Protein AF-K7ZQX6-F1 (afdb_monomer_lite)

Sequence (69 aa):
VVVAGIDATPDGLAAMKAGELDVTVYQNATKQGEVAVQTAIALAKGEKPEHNIWVPFEPVTPENLSQYE

Secondary structure (DSSP, 8-state):
---EEETT-HHHHHHHHHTS-SEEEEE-HHHHHHHHHHHHHHHHTT----SS-PPPEEEE-TTTGGG--

pLDDT: mean 96.17, std 2.47, range [81.44, 98.31]

Structure (mmCIF, N/CA/C/O backbone):
data_AF-K7ZQX6-F1
#
_entry.id   AF-K7ZQX6-F1
#
loop_
_atom_site.group_PDB
_atom_site.id
_atom_site.type_symbol
_atom_site.label_atom_id
_atom_site.label_alt_id
_atom_site.label_comp_id
_atom_site.label_asym_id
_atom_site.label_entity_id
_atom_site.label_seq_id
_atom_site.pdbx_PDB_ins_code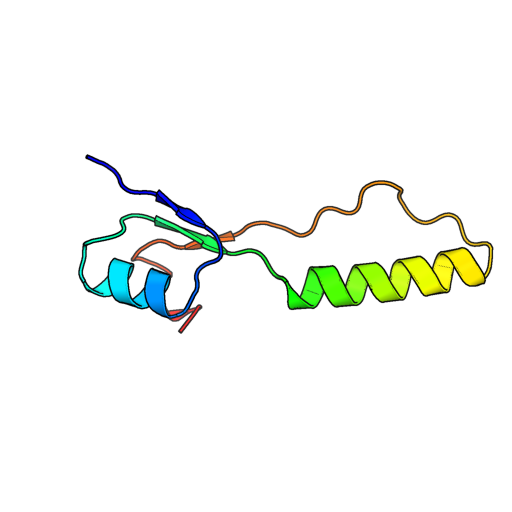
_atom_site.Cartn_x
_atom_site.Cartn_y
_atom_site.Cartn_z
_atom_site.occupancy
_atom_site.B_iso_or_equiv
_atom_site.auth_seq_id
_atom_site.auth_comp_id
_atom_site.auth_asym_id
_atom_site.auth_atom_id
_atom_site.pdbx_PDB_model_num
ATOM 1 N N . VAL A 1 1 ? 3.994 3.621 -24.894 1.00 88.56 1 VAL A N 1
ATOM 2 C CA . VAL A 1 1 ? 2.806 3.401 -24.035 1.00 88.56 1 VAL A CA 1
ATOM 3 C C . VAL A 1 1 ? 3.298 3.541 -22.613 1.00 88.56 1 VAL A C 1
ATOM 5 O O . VAL A 1 1 ? 4.403 3.079 -22.387 1.00 88.56 1 VAL A O 1
ATOM 8 N N . VAL A 1 2 ? 2.561 4.218 -21.731 1.00 94.44 2 VAL A N 1
ATOM 9 C CA . VAL A 1 2 ? 2.903 4.273 -20.301 1.00 94.44 2 VAL A CA 1
ATOM 10 C C . VAL A 1 2 ? 2.076 3.217 -19.576 1.00 94.44 2 VAL A C 1
ATOM 12 O O . VAL A 1 2 ? 0.859 3.169 -19.774 1.00 94.44 2 VAL A O 1
ATOM 15 N N . VAL A 1 3 ? 2.721 2.383 -18.768 1.00 96.81 3 VAL A N 1
ATOM 16 C CA . VAL A 1 3 ? 2.106 1.357 -17.926 1.00 96.81 3 VAL A CA 1
ATOM 17 C C . VAL A 1 3 ? 2.226 1.802 -16.472 1.00 96.81 3 VAL A C 1
ATOM 19 O O . VAL A 1 3 ? 3.326 1.987 -15.956 1.00 96.81 3 VAL A O 1
ATOM 22 N N . ALA A 1 4 ? 1.082 1.992 -15.817 1.00 97.25 4 ALA A N 1
ATOM 23 C CA . ALA A 1 4 ? 0.998 2.419 -14.425 1.00 97.25 4 ALA A CA 1
ATOM 24 C C . ALA A 1 4 ? 0.333 1.335 -13.570 1.00 97.25 4 ALA A C 1
ATOM 26 O O . ALA A 1 4 ? -0.691 0.771 -13.960 1.00 97.25 4 ALA A O 1
ATOM 27 N N . GLY A 1 5 ? 0.925 1.061 -12.411 1.00 96.44 5 GLY A N 1
ATOM 28 C CA . GLY A 1 5 ? 0.491 0.054 -11.452 1.00 96.44 5 GLY A CA 1
ATOM 29 C C . GLY A 1 5 ? 0.079 0.658 -10.114 1.00 96.44 5 GLY A C 1
ATOM 30 O O . GLY A 1 5 ? 0.129 1.872 -9.896 1.00 96.44 5 GLY A O 1
ATOM 31 N N . ILE A 1 6 ? -0.326 -0.215 -9.202 1.00 96.69 6 ILE A N 1
ATOM 32 C CA . ILE A 1 6 ? -0.719 0.136 -7.843 1.00 96.69 6 ILE A CA 1
ATOM 33 C C . ILE A 1 6 ? -0.093 -0.854 -6.858 1.00 96.69 6 ILE A C 1
ATOM 35 O O . ILE A 1 6 ? 0.331 -1.944 -7.239 1.00 96.69 6 ILE A O 1
ATOM 39 N N . ASP A 1 7 ? -0.017 -0.442 -5.598 1.00 96.06 7 ASP A N 1
ATOM 40 C CA . ASP A 1 7 ? 0.425 -1.188 -4.417 1.00 96.06 7 ASP A CA 1
ATOM 41 C C . ASP A 1 7 ? 1.936 -1.305 -4.233 1.00 96.06 7 ASP A C 1
ATOM 43 O O . ASP A 1 7 ? 2.379 -1.482 -3.101 1.00 96.06 7 ASP A O 1
ATOM 47 N N . ALA A 1 8 ? 2.730 -1.147 -5.296 1.00 96.25 8 ALA A N 1
ATOM 48 C CA . ALA A 1 8 ? 4.183 -1.337 -5.232 1.00 96.25 8 ALA A CA 1
ATOM 49 C C . ALA A 1 8 ? 4.559 -2.713 -4.648 1.00 96.25 8 ALA A C 1
ATOM 51 O O . ALA A 1 8 ? 5.437 -2.838 -3.797 1.00 96.25 8 ALA A O 1
ATOM 52 N N . THR A 1 9 ? 3.851 -3.758 -5.088 1.00 96.38 9 THR A N 1
ATOM 53 C CA . THR A 1 9 ? 4.134 -5.137 -4.676 1.00 96.38 9 THR A CA 1
ATOM 54 C C . THR A 1 9 ? 5.545 -5.559 -5.100 1.00 96.38 9 THR A C 1
ATOM 56 O O . THR A 1 9 ? 6.085 -4.984 -6.048 1.00 96.38 9 THR A O 1
ATOM 59 N N . PRO A 1 10 ? 6.137 -6.600 -4.483 1.00 96.06 10 PRO A N 1
ATOM 60 C CA . PRO A 1 10 ? 7.439 -7.116 -4.910 1.00 96.06 10 PRO A CA 1
ATOM 61 C C . PRO A 1 10 ? 7.508 -7.425 -6.413 1.00 96.06 10 PRO A C 1
ATOM 63 O O . PRO A 1 10 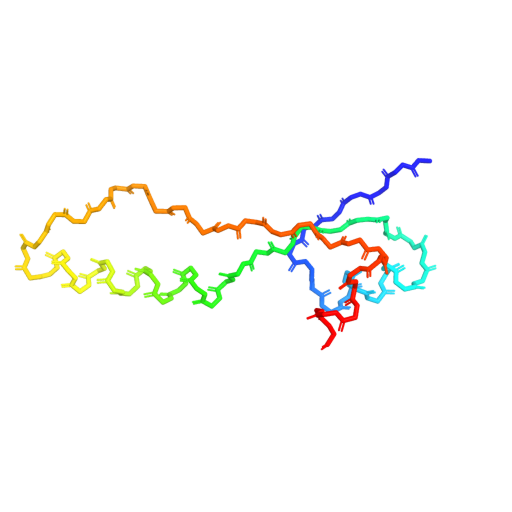? 8.490 -7.083 -7.068 1.00 96.06 10 PRO A O 1
ATOM 66 N N . ASP A 1 11 ? 6.435 -7.988 -6.976 1.00 96.69 11 ASP A N 1
ATOM 67 C CA . ASP A 1 11 ? 6.329 -8.260 -8.413 1.00 96.69 11 ASP A CA 1
ATOM 68 C C . ASP A 1 11 ? 6.227 -6.967 -9.235 1.00 96.69 11 ASP A C 1
ATOM 70 O O . ASP A 1 11 ? 6.846 -6.856 -10.290 1.00 96.69 11 ASP A O 1
ATOM 74 N N . GLY A 1 12 ? 5.498 -5.961 -8.742 1.00 96.62 12 GLY A N 1
ATOM 75 C CA . GLY A 1 12 ? 5.429 -4.640 -9.367 1.00 96.62 12 GLY A CA 1
ATOM 76 C C . GLY A 1 12 ? 6.791 -3.944 -9.399 1.00 96.62 12 GLY A C 1
ATOM 77 O O . GLY A 1 12 ? 7.195 -3.433 -10.440 1.00 96.62 12 GLY A O 1
ATOM 78 N N . LEU A 1 13 ? 7.542 -3.985 -8.297 1.00 97.31 13 LEU A N 1
ATOM 79 C CA . LEU A 1 13 ? 8.900 -3.439 -8.224 1.00 97.31 13 LEU A CA 1
ATOM 80 C C . LEU A 1 13 ? 9.869 -4.209 -9.132 1.00 97.31 13 LEU A C 1
ATOM 82 O O . LEU A 1 13 ? 10.710 -3.602 -9.796 1.00 97.31 13 LEU A O 1
ATOM 86 N N . ALA A 1 14 ? 9.738 -5.535 -9.219 1.00 97.19 14 ALA A N 1
ATOM 87 C CA . ALA A 1 14 ? 10.513 -6.346 -10.154 1.00 97.19 14 ALA A CA 1
ATOM 88 C C . ALA A 1 14 ? 10.192 -6.002 -11.621 1.00 97.19 14 ALA A C 1
ATOM 90 O O . ALA A 1 14 ? 11.112 -5.844 -12.423 1.00 97.19 14 ALA A O 1
ATOM 91 N N . ALA A 1 15 ? 8.915 -5.808 -11.964 1.00 97.56 15 ALA A N 1
ATOM 92 C CA . ALA A 1 15 ? 8.488 -5.373 -13.294 1.00 97.56 15 ALA A CA 1
ATOM 93 C C . ALA A 1 15 ? 9.004 -3.965 -13.635 1.00 97.56 15 ALA A C 1
ATOM 95 O O . ALA A 1 15 ? 9.416 -3.713 -14.769 1.00 97.56 15 ALA A O 1
ATOM 96 N N . MET A 1 16 ? 9.065 -3.060 -12.652 1.00 97.00 16 MET A N 1
ATOM 97 C CA . MET A 1 16 ? 9.693 -1.747 -12.832 1.00 97.00 16 MET A CA 1
ATOM 98 C C . 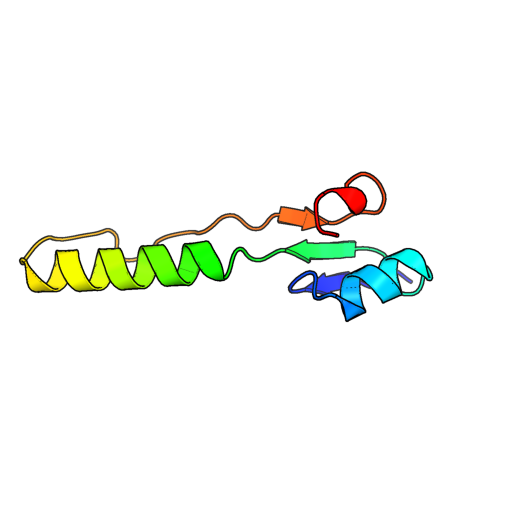MET A 1 16 ? 11.189 -1.866 -13.131 1.00 97.00 16 MET A C 1
ATOM 100 O O . MET A 1 16 ? 11.684 -1.226 -14.056 1.00 97.00 16 MET A O 1
ATOM 104 N N . LYS A 1 17 ? 11.914 -2.734 -12.411 1.00 95.50 17 LYS A N 1
ATOM 105 C CA . LYS A 1 17 ? 13.334 -3.014 -12.693 1.00 95.50 17 LYS A CA 1
ATOM 106 C C . LYS A 1 17 ? 13.556 -3.614 -14.081 1.00 95.50 17 LYS A C 1
ATOM 108 O O . LYS A 1 17 ? 14.583 -3.348 -14.699 1.00 95.50 17 LYS A O 1
ATOM 113 N N . 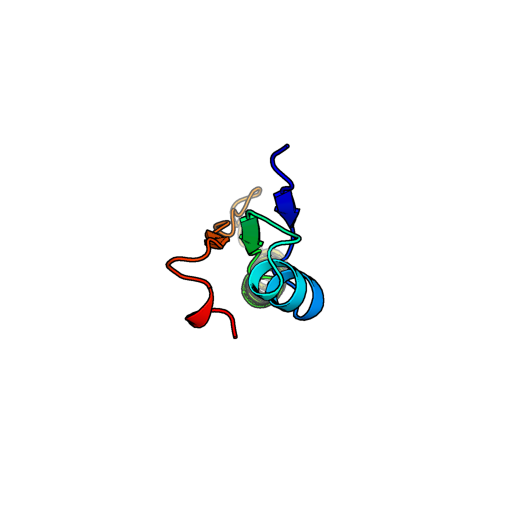ALA A 1 18 ? 12.613 -4.423 -14.560 1.00 96.69 18 ALA A N 1
ATOM 114 C CA . ALA A 1 18 ? 12.651 -5.024 -15.890 1.00 96.69 18 ALA A CA 1
ATOM 115 C C . ALA A 1 18 ? 12.269 -4.043 -17.020 1.00 96.69 18 ALA A C 1
ATOM 117 O O . ALA A 1 18 ? 12.458 -4.368 -18.191 1.00 96.69 18 ALA A O 1
ATOM 118 N N . GLY A 1 19 ? 11.764 -2.845 -16.693 1.00 95.94 19 GLY A N 1
ATOM 119 C CA . GLY A 1 19 ? 11.286 -1.862 -17.671 1.00 95.94 19 GLY A CA 1
ATOM 120 C C . GLY A 1 19 ? 9.906 -2.186 -18.257 1.00 95.94 19 GLY A C 1
ATOM 121 O O . GLY A 1 19 ? 9.547 -1.662 -19.307 1.00 95.94 19 GLY A O 1
ATOM 122 N N . GLU A 1 20 ? 9.145 -3.063 -17.601 1.00 97.25 20 GLU A N 1
ATOM 123 C CA . GLU A 1 20 ? 7.798 -3.483 -18.011 1.00 97.25 20 GLU A CA 1
ATOM 124 C C . GLU A 1 20 ? 6.698 -2.623 -17.360 1.00 97.25 20 GLU A C 1
ATOM 126 O O . GLU A 1 20 ? 5.579 -2.551 -17.872 1.00 97.25 20 GLU A O 1
ATOM 131 N N . LEU A 1 21 ? 7.026 -1.956 -16.245 1.00 97.75 21 LEU A N 1
ATOM 132 C CA . LEU A 1 21 ? 6.158 -1.043 -15.503 1.00 97.75 21 LEU A CA 1
ATOM 133 C C . LEU A 1 21 ? 6.858 0.311 -15.315 1.00 97.75 21 LEU A C 1
ATOM 135 O O . LEU A 1 21 ? 7.964 0.362 -14.785 1.00 97.75 21 LEU A O 1
ATOM 139 N N . ASP A 1 22 ? 6.224 1.413 -15.721 1.00 97.50 22 ASP A N 1
ATOM 140 C CA . ASP A 1 22 ? 6.859 2.740 -15.674 1.00 97.50 22 ASP A CA 1
ATOM 141 C C . ASP A 1 22 ? 6.731 3.406 -14.296 1.00 97.50 22 ASP A C 1
ATOM 143 O O . ASP A 1 22 ? 7.591 4.180 -13.878 1.00 97.50 22 ASP A O 1
ATOM 147 N N . VAL A 1 23 ? 5.633 3.129 -13.590 1.00 97.38 23 VAL A N 1
ATOM 148 C CA . VAL A 1 23 ? 5.299 3.738 -12.297 1.00 97.38 23 VAL A CA 1
ATOM 149 C C . VAL A 1 23 ? 4.348 2.831 -11.523 1.00 97.38 23 VAL A C 1
ATOM 151 O O . VAL A 1 23 ? 3.491 2.170 -12.110 1.00 97.38 23 VAL A O 1
ATOM 154 N N . THR A 1 24 ? 4.441 2.836 -10.197 1.00 98.00 24 THR A N 1
ATOM 155 C CA . THR A 1 24 ? 3.416 2.261 -9.317 1.00 98.00 24 THR A CA 1
ATOM 156 C C . THR A 1 24 ? 3.122 3.210 -8.167 1.00 98.00 24 THR A C 1
ATOM 158 O O . THR A 1 24 ? 3.970 4.008 -7.785 1.00 98.00 24 THR A O 1
ATOM 161 N N . VAL A 1 25 ? 1.922 3.155 -7.600 1.00 97.69 25 VAL A N 1
ATOM 162 C CA . VAL A 1 25 ? 1.568 3.965 -6.428 1.00 97.69 25 VAL A CA 1
ATOM 163 C C . VAL A 1 25 ? 1.588 3.091 -5.182 1.00 97.69 25 VAL A C 1
ATOM 165 O O . VAL A 1 25 ? 0.768 2.184 -5.057 1.00 97.69 25 VAL A O 1
ATOM 168 N N . TYR A 1 26 ? 2.504 3.368 -4.258 1.00 97.44 26 TYR A N 1
ATOM 169 C CA . TYR A 1 26 ? 2.554 2.711 -2.959 1.00 97.44 26 TYR A CA 1
ATOM 170 C C . TYR A 1 26 ? 1.403 3.182 -2.067 1.00 97.44 26 TYR A C 1
ATOM 172 O O . TYR A 1 26 ? 1.109 4.377 -1.951 1.00 97.44 26 TYR A O 1
ATOM 180 N N . GLN A 1 27 ? 0.770 2.208 -1.416 1.00 96.00 27 GLN A N 1
ATOM 181 C CA . GLN A 1 27 ? -0.264 2.414 -0.415 1.00 96.00 27 GLN A CA 1
ATOM 182 C C . GLN A 1 27 ? 0.222 1.830 0.906 1.00 96.00 27 GLN A C 1
ATOM 184 O O . GLN 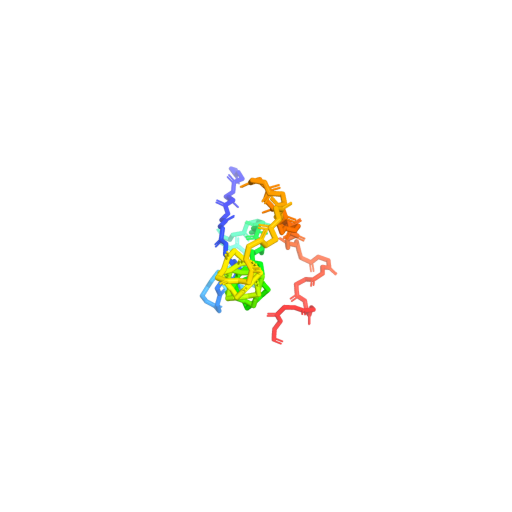A 1 27 ? 0.452 0.624 1.008 1.00 96.00 27 GLN A O 1
ATOM 189 N N . ASN A 1 28 ? 0.348 2.657 1.944 1.00 95.44 28 ASN A N 1
ATOM 190 C CA . ASN A 1 28 ? 0.826 2.186 3.241 1.00 95.44 28 ASN A CA 1
ATOM 191 C C . ASN A 1 28 ? -0.247 1.359 3.978 1.00 95.44 28 ASN A C 1
ATOM 193 O O . ASN A 1 28 ? -0.967 1.864 4.843 1.00 95.44 28 ASN A O 1
ATOM 197 N N . ALA A 1 29 ? -0.353 0.074 3.631 1.00 94.19 29 ALA A N 1
ATOM 198 C CA . ALA A 1 29 ? -1.325 -0.858 4.199 1.00 94.19 29 ALA A CA 1
ATOM 199 C C . ALA A 1 29 ? -1.156 -1.028 5.719 1.00 94.19 29 ALA A C 1
ATOM 201 O O . ALA A 1 29 ? -2.144 -1.089 6.451 1.00 94.19 29 ALA A O 1
ATOM 202 N N . THR A 1 30 ? 0.088 -1.029 6.213 1.00 95.44 30 THR A N 1
ATOM 203 C CA . THR A 1 30 ? 0.383 -1.087 7.653 1.00 95.44 30 THR A CA 1
ATOM 204 C C . THR A 1 30 ? -0.232 0.103 8.381 1.00 95.44 30 THR A C 1
ATOM 206 O O . THR A 1 30 ? -0.924 -0.077 9.383 1.00 95.44 30 THR A O 1
ATOM 209 N N . LYS A 1 31 ? -0.046 1.320 7.856 1.00 96.75 31 LYS A N 1
ATOM 210 C CA . LYS A 1 31 ? -0.609 2.527 8.458 1.00 96.75 31 LYS A CA 1
ATOM 211 C C . LYS A 1 31 ? -2.129 2.552 8.365 1.00 96.75 31 LYS A C 1
ATOM 213 O O . LYS A 1 31 ? -2.776 2.963 9.325 1.00 96.75 31 LYS A O 1
ATOM 218 N N . GLN A 1 32 ? -2.702 2.083 7.256 1.00 97.38 32 GLN A N 1
ATOM 219 C CA . GLN A 1 32 ? -4.155 1.941 7.129 1.00 97.38 32 GLN A CA 1
ATOM 220 C C . GLN A 1 32 ? -4.721 1.014 8.213 1.00 97.38 32 GLN A C 1
ATOM 222 O O . GLN A 1 32 ? -5.678 1.383 8.891 1.00 97.38 32 GLN A O 1
ATOM 227 N N . GLY A 1 33 ? -4.095 -0.145 8.440 1.00 97.62 33 GLY A N 1
ATOM 228 C CA . GLY A 1 33 ? -4.489 -1.072 9.502 1.00 97.62 33 GLY A CA 1
ATOM 229 C C . GLY A 1 33 ? -4.338 -0.480 10.907 1.00 97.62 33 GLY A C 1
ATOM 230 O O . GLY A 1 33 ? -5.252 -0.578 11.724 1.00 97.62 33 GLY A O 1
ATOM 231 N N . GLU A 1 34 ? -3.212 0.183 11.181 1.00 97.94 34 GLU A N 1
ATOM 232 C CA . GLU A 1 34 ? -2.946 0.842 12.464 1.00 97.94 34 GLU A CA 1
ATOM 233 C C . GLU A 1 34 ? -4.015 1.898 12.785 1.00 97.94 34 GLU A C 1
ATOM 235 O O . GLU A 1 34 ? -4.630 1.865 13.852 1.00 97.94 34 GLU A O 1
ATOM 240 N N . VAL A 1 35 ? -4.270 2.804 11.838 1.00 97.44 35 VAL A N 1
ATOM 241 C CA . VAL A 1 35 ? -5.264 3.873 11.976 1.00 97.44 35 VAL A CA 1
ATOM 242 C C . VAL A 1 35 ? -6.667 3.292 12.112 1.00 97.44 35 VAL A C 1
ATOM 244 O O . VAL A 1 35 ? -7.441 3.773 12.933 1.00 97.44 35 VAL A O 1
ATOM 247 N N . ALA A 1 36 ? -7.005 2.234 11.370 1.00 97.88 36 ALA A N 1
ATOM 248 C CA . ALA A 1 36 ? -8.311 1.590 11.481 1.00 97.88 36 ALA A CA 1
ATOM 249 C C . ALA A 1 36 ? -8.559 1.042 12.896 1.00 97.88 36 ALA A C 1
ATOM 251 O O . ALA A 1 36 ? -9.617 1.287 13.481 1.00 97.88 36 ALA A O 1
ATOM 252 N N . VAL A 1 37 ? -7.573 0.351 13.478 1.00 98.12 37 VAL A N 1
ATOM 253 C CA . VAL A 1 37 ? -7.675 -0.184 14.844 1.00 98.12 37 VAL A CA 1
ATOM 254 C C . VAL A 1 37 ? -7.731 0.945 15.877 1.00 98.12 37 VAL A C 1
ATOM 256 O O . VAL A 1 37 ? -8.565 0.903 16.781 1.00 98.12 37 VAL A O 1
ATOM 259 N N . GLN A 1 38 ? -6.895 1.977 15.737 1.00 97.38 38 GLN A N 1
ATOM 260 C CA . GLN A 1 38 ? -6.917 3.147 16.624 1.00 97.38 38 GLN A CA 1
ATOM 261 C C . GLN A 1 38 ? -8.280 3.850 16.603 1.00 97.38 38 GLN A C 1
ATOM 263 O O . GLN A 1 38 ? -8.845 4.126 17.661 1.00 97.38 38 GLN A O 1
ATOM 268 N N . THR A 1 39 ? -8.847 4.066 15.416 1.00 98.00 39 THR A N 1
ATOM 269 C CA . THR A 1 39 ? -10.175 4.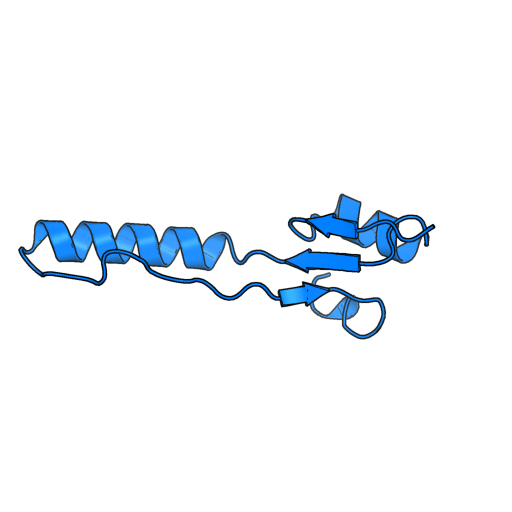664 15.236 1.00 98.00 39 THR A CA 1
ATOM 270 C C . THR A 1 39 ? -11.272 3.804 15.853 1.00 98.00 39 THR A C 1
ATOM 272 O O . THR A 1 39 ? -12.142 4.331 16.544 1.00 98.00 39 THR A O 1
ATOM 275 N N . ALA A 1 40 ? -11.221 2.480 15.680 1.00 97.81 40 ALA A N 1
ATOM 276 C CA . ALA A 1 40 ? -12.181 1.573 16.307 1.00 97.81 40 ALA A CA 1
ATOM 277 C C . ALA A 1 40 ? -12.131 1.652 17.844 1.00 97.81 40 ALA A C 1
ATOM 279 O O . ALA A 1 40 ? -13.173 1.685 18.500 1.00 97.81 40 ALA A O 1
ATOM 280 N N . ILE A 1 41 ? -10.930 1.742 18.425 1.00 98.31 41 ILE A N 1
ATOM 281 C CA . ILE A 1 41 ? -10.743 1.917 19.871 1.00 98.31 41 ILE A CA 1
ATOM 282 C C . ILE A 1 41 ? -11.291 3.271 20.340 1.00 98.31 41 ILE A C 1
ATOM 284 O O . ILE A 1 41 ? -11.964 3.326 21.369 1.00 98.31 41 ILE A O 1
ATOM 288 N N . ALA A 1 42 ? -11.026 4.352 19.604 1.00 97.81 42 ALA A N 1
ATOM 289 C CA . ALA A 1 42 ? -11.540 5.687 19.915 1.00 97.81 42 ALA A CA 1
ATOM 290 C C . ALA A 1 42 ? -13.080 5.706 19.911 1.00 97.81 42 ALA A C 1
ATOM 292 O O . ALA A 1 42 ? -13.708 6.147 20.876 1.00 97.81 42 ALA A O 1
ATOM 293 N N . LEU A 1 43 ? -13.700 5.123 18.880 1.00 97.88 43 LEU A N 1
ATOM 294 C CA . LEU A 1 43 ? -15.156 4.969 18.796 1.00 97.88 43 LEU A CA 1
ATOM 295 C C . LEU A 1 43 ? -15.719 4.162 19.973 1.00 97.88 43 LEU A C 1
ATOM 297 O O . LEU A 1 43 ? -16.716 4.564 20.571 1.00 97.88 43 LEU A O 1
ATOM 301 N N . ALA A 1 44 ? -15.063 3.063 20.359 1.00 98.31 44 ALA A N 1
ATOM 302 C CA . ALA A 1 44 ? -15.477 2.250 21.504 1.00 98.31 44 ALA A CA 1
ATOM 303 C C . ALA A 1 44 ? -15.412 3.011 22.845 1.00 98.31 44 ALA A C 1
ATOM 305 O O . ALA A 1 44 ? -16.143 2.677 23.777 1.00 98.31 44 ALA A O 1
ATOM 306 N N . LYS A 1 45 ? -14.575 4.051 22.940 1.00 98.19 45 LYS A N 1
ATOM 307 C CA . LYS A 1 45 ? -14.486 4.963 24.095 1.00 98.19 45 LYS A CA 1
ATOM 308 C C . LYS A 1 45 ? -15.492 6.119 24.045 1.00 98.19 45 LYS A C 1
ATOM 310 O O . LYS A 1 45 ? -15.530 6.925 24.972 1.00 98.19 45 LYS A O 1
ATOM 315 N N . GLY A 1 46 ? -16.308 6.209 22.994 1.00 97.88 46 GLY A N 1
ATOM 316 C CA . GLY A 1 46 ? -17.255 7.307 22.785 1.00 97.88 46 GLY A CA 1
ATOM 317 C C . GLY A 1 46 ? -16.620 8.582 22.225 1.00 97.88 46 GLY A C 1
ATOM 318 O O . GLY A 1 46 ? -17.256 9.638 22.236 1.00 97.88 46 GLY A O 1
ATOM 319 N N . GLU A 1 47 ? -15.380 8.505 21.739 1.00 98.19 47 GLU A N 1
ATOM 320 C CA . GLU A 1 47 ? -14.735 9.605 21.026 1.00 98.19 47 GLU A CA 1
ATOM 321 C C . GLU A 1 47 ? -15.356 9.768 19.626 1.00 98.19 47 GLU A C 1
ATOM 323 O O . GLU A 1 47 ? -16.025 8.873 19.103 1.00 98.19 47 GLU A O 1
ATOM 328 N N . LYS A 1 48 ? -15.139 10.933 19.007 1.00 96.19 48 LYS A N 1
ATOM 329 C CA . LYS A 1 48 ? -15.642 11.264 17.665 1.00 96.19 48 LYS A CA 1
ATOM 330 C C . LYS A 1 48 ? -14.465 11.521 16.718 1.00 96.19 48 LYS A C 1
ATOM 332 O O . LYS A 1 48 ? -14.167 12.684 16.452 1.00 96.19 48 LYS A O 1
ATOM 337 N N . PRO A 1 49 ? -13.748 10.471 16.285 1.00 94.75 49 PRO A N 1
ATOM 338 C CA . PRO A 1 49 ? -12.671 10.620 15.315 1.00 94.75 49 PRO A CA 1
ATOM 339 C C . PRO A 1 49 ? -13.211 11.096 13.960 1.00 94.75 49 PRO A C 1
ATOM 341 O O . PRO A 1 49 ? -14.411 11.015 13.688 1.00 94.75 49 PRO A O 1
ATOM 344 N N . GLU A 1 50 ? -12.308 11.576 13.105 1.00 94.88 50 GLU A N 1
ATOM 345 C CA . GLU A 1 50 ? -12.631 11.940 11.726 1.00 94.88 50 GLU A CA 1
ATOM 346 C C . GLU A 1 50 ? -13.272 10.764 10.982 1.00 94.88 50 GLU A C 1
ATOM 348 O O . GLU A 1 50 ? -12.809 9.625 11.061 1.00 94.88 50 GLU A O 1
ATOM 353 N N . HIS A 1 51 ? -14.328 11.051 10.222 1.00 90.88 51 HIS A N 1
ATOM 354 C CA . HIS A 1 51 ? -15.016 10.030 9.430 1.00 90.88 51 HIS A CA 1
ATOM 355 C C . HIS A 1 51 ? -14.167 9.534 8.258 1.00 90.88 51 HIS A C 1
ATOM 357 O O . HIS A 1 51 ? -14.227 8.356 7.911 1.00 90.88 51 HIS A O 1
ATOM 363 N N . ASN A 1 52 ? -13.379 10.431 7.663 1.00 95.50 52 ASN A N 1
ATOM 364 C CA . ASN A 1 52 ? -12.522 10.135 6.526 1.00 95.50 52 ASN A CA 1
ATOM 365 C C . ASN A 1 52 ? -11.072 10.377 6.934 1.00 95.50 52 ASN A C 1
ATOM 367 O O . ASN A 1 52 ? -10.658 11.524 7.096 1.00 95.50 52 ASN A O 1
ATOM 371 N N . ILE A 1 53 ? -10.301 9.302 7.079 1.00 95.12 53 ILE A N 1
ATOM 372 C CA . ILE A 1 53 ? -8.883 9.390 7.424 1.00 95.12 53 ILE A CA 1
ATOM 373 C C . ILE A 1 53 ? -8.065 9.023 6.194 1.00 95.12 53 ILE A C 1
ATOM 375 O O . ILE A 1 53 ? -8.121 7.894 5.712 1.00 95.12 53 ILE A O 1
ATOM 379 N N . TRP A 1 54 ? -7.320 9.997 5.676 1.00 94.75 54 TRP A N 1
ATOM 380 C CA . TRP A 1 54 ? -6.495 9.815 4.489 1.00 94.75 54 TRP A CA 1
ATOM 381 C C . TRP A 1 54 ? -5.099 9.329 4.875 1.00 94.75 54 TRP A C 1
ATOM 383 O O . TRP A 1 54 ? -4.369 10.023 5.584 1.00 94.75 54 TRP A O 1
ATOM 393 N N . VAL A 1 55 ? -4.715 8.151 4.385 1.00 95.25 55 VAL A N 1
ATOM 394 C CA . VAL A 1 55 ? -3.325 7.686 4.433 1.00 95.25 55 VAL A CA 1
ATOM 395 C C . VAL A 1 55 ? -2.660 8.087 3.112 1.00 95.25 55 VAL A C 1
ATOM 397 O O . VAL A 1 55 ? -3.211 7.762 2.060 1.00 95.25 55 VAL A O 1
ATOM 400 N N . PRO A 1 56 ? -1.531 8.825 3.132 1.00 93.62 56 PRO A N 1
ATOM 401 C CA . PRO A 1 56 ? -0.890 9.300 1.912 1.00 93.62 56 PRO A CA 1
ATOM 402 C C . PRO A 1 56 ? -0.522 8.171 0.946 1.00 93.62 56 PRO A C 1
ATOM 404 O O . PRO A 1 56 ? -0.053 7.110 1.355 1.00 93.62 56 PRO A O 1
ATOM 407 N N . PHE A 1 57 ? -0.725 8.451 -0.338 1.00 95.12 57 PHE A N 1
ATOM 408 C CA . PHE A 1 57 ? -0.245 7.641 -1.448 1.00 95.12 57 PHE A CA 1
ATOM 409 C C . PHE A 1 57 ? 1.106 8.180 -1.893 1.00 95.12 57 PHE A C 1
ATOM 411 O O . PHE A 1 57 ? 1.287 9.398 -1.978 1.00 95.12 57 PHE A O 1
ATOM 418 N N . GLU A 1 58 ? 2.029 7.284 -2.213 1.00 96.12 58 GLU A N 1
ATOM 419 C CA . GLU A 1 58 ? 3.387 7.657 -2.591 1.00 96.12 58 GLU A CA 1
ATOM 420 C C . GLU A 1 58 ? 3.682 7.137 -4.003 1.00 96.12 58 GLU A C 1
ATOM 422 O O . GLU A 1 58 ? 3.589 5.931 -4.242 1.00 96.12 58 GLU A O 1
ATOM 427 N N . PRO A 1 59 ? 3.991 8.009 -4.978 1.00 96.69 59 PRO A N 1
ATOM 428 C CA . PRO A 1 59 ? 4.406 7.547 -6.292 1.00 96.69 59 PRO A CA 1
ATOM 429 C C . PRO A 1 59 ? 5.785 6.893 -6.191 1.00 96.69 59 PRO A C 1
ATOM 431 O O . PRO A 1 59 ? 6.731 7.480 -5.663 1.00 96.69 59 PRO A O 1
ATOM 434 N N . VAL A 1 60 ? 5.895 5.694 -6.744 1.00 97.62 60 VAL A N 1
ATOM 435 C CA . VAL A 1 60 ? 7.147 4.965 -6.900 1.00 97.62 60 VAL A CA 1
ATOM 436 C C . VAL A 1 60 ? 7.550 5.039 -8.364 1.00 97.62 60 VAL A C 1
ATOM 438 O O . VAL A 1 60 ? 6.825 4.586 -9.253 1.00 97.62 60 VAL A O 1
ATOM 441 N N . THR A 1 61 ? 8.705 5.638 -8.602 1.00 97.25 61 THR A N 1
ATOM 442 C CA . THR A 1 61 ? 9.323 5.868 -9.905 1.00 97.25 61 THR A CA 1
ATOM 443 C C . THR A 1 61 ? 10.737 5.280 -9.897 1.00 97.25 61 THR A C 1
ATOM 445 O O . THR A 1 61 ? 11.265 4.955 -8.829 1.00 97.25 61 THR A O 1
ATOM 448 N N . PRO A 1 62 ? 11.405 5.134 -11.054 1.00 95.94 62 PRO A N 1
ATOM 449 C CA . PRO A 1 62 ? 12.775 4.621 -11.088 1.00 95.94 62 PRO A CA 1
ATOM 450 C C . PRO A 1 62 ? 13.757 5.383 -10.179 1.00 95.94 62 PRO A C 1
ATOM 452 O O . PRO A 1 62 ? 14.715 4.796 -9.683 1.00 95.94 62 PRO A O 1
ATOM 455 N N . GLU A 1 63 ? 13.514 6.671 -9.916 1.00 97.00 63 GLU A N 1
ATOM 456 C CA . GLU A 1 63 ? 14.371 7.517 -9.079 1.00 97.00 63 GLU A CA 1
ATOM 457 C C . GLU A 1 63 ? 14.305 7.182 -7.580 1.00 97.00 63 GLU A C 1
ATOM 459 O O . GLU A 1 63 ? 15.279 7.426 -6.865 1.00 97.00 63 GLU A O 1
ATOM 464 N N . ASN A 1 64 ? 13.180 6.652 -7.086 1.00 96.81 64 ASN A N 1
ATOM 465 C CA . ASN A 1 64 ? 12.980 6.342 -5.664 1.00 96.81 64 ASN A CA 1
ATOM 466 C C . ASN A 1 64 ? 12.688 4.860 -5.387 1.00 96.81 64 ASN A C 1
ATOM 468 O O . ASN A 1 64 ? 12.502 4.493 -4.230 1.00 96.81 64 ASN A O 1
ATOM 472 N N . LEU A 1 65 ? 12.696 4.011 -6.416 1.00 94.62 65 LEU A N 1
ATOM 473 C CA . LEU A 1 65 ? 12.380 2.586 -6.328 1.00 94.62 65 LEU A CA 1
ATOM 474 C C . LEU A 1 65 ? 13.175 1.851 -5.234 1.00 94.62 65 LEU A C 1
ATOM 476 O O . LEU A 1 65 ? 12.604 1.039 -4.514 1.00 94.62 65 LEU A O 1
ATOM 480 N N . SER A 1 66 ? 14.448 2.204 -5.027 1.00 95.19 66 SER A N 1
ATOM 481 C CA . SER A 1 66 ? 15.311 1.612 -3.990 1.00 95.19 66 SER A CA 1
ATOM 482 C C . SER A 1 66 ? 14.859 1.863 -2.546 1.00 95.19 66 SER A C 1
ATOM 484 O O . SER A 1 66 ? 15.375 1.228 -1.631 1.00 95.19 66 SER A O 1
ATOM 486 N N . GLN A 1 67 ? 13.918 2.783 -2.321 1.00 96.06 67 GLN A N 1
ATOM 487 C CA . GLN A 1 67 ? 13.337 3.054 -1.002 1.00 96.06 67 GLN A CA 1
ATOM 488 C C . GLN A 1 67 ? 12.225 2.060 -0.634 1.00 96.06 67 GLN A C 1
ATOM 490 O O . GLN A 1 67 ? 11.825 2.007 0.527 1.00 96.06 67 GLN A O 1
ATOM 495 N N . TYR A 1 68 ? 11.736 1.291 -1.611 1.00 92.44 68 TYR A N 1
ATOM 496 C CA . TYR A 1 68 ? 10.612 0.364 -1.472 1.00 92.44 68 TYR A CA 1
ATOM 497 C C . TYR A 1 68 ? 11.031 -1.110 -1.651 1.00 92.44 68 TYR A C 1
ATOM 499 O O . TYR A 1 68 ? 10.166 -1.983 -1.651 1.00 92.44 68 TYR A O 1
ATOM 507 N N . GLU A 1 69 ? 12.333 -1.384 -1.802 1.00 81.44 69 GLU A N 1
ATOM 508 C CA . GLU A 1 69 ? 12.921 -2.733 -1.918 1.00 81.44 69 GLU A CA 1
ATOM 509 C C . GLU A 1 69 ? 13.199 -3.423 -0.578 1.00 81.44 69 GLU A C 1
ATOM 511 O O . GLU A 1 69 ? 13.588 -2.733 0.392 1.00 81.44 69 GLU A O 1
#

Foldseek 3Di:
DAAEEEQLDPVQLVCLVVVNHAKYKHDPVVVVVVVVVVVVVCVVVVHDDDPDDDDDIDMDGPVCSVVSD

Organism: NCBI:txid1197861

InterPro domains:
  IPR025997 Periplasmic binding protein [PF13407] (2-48)
  IPR028082 Periplasmic binding protein-like I [SSF53822] (1-68)

Radius of gyration: 16.11 Å; chains: 1; bounding box: 33×20×48 Å